Protein AF-A0A2N0QPM9-F1 (afdb_monomer_lite)

Structure (mmCIF, N/CA/C/O backbone):
data_AF-A0A2N0QPM9-F1
#
_entry.id   AF-A0A2N0QPM9-F1
#
loop_
_atom_site.group_PDB
_atom_site.id
_atom_site.type_symbol
_atom_site.label_atom_id
_atom_site.label_alt_id
_atom_site.label_comp_id
_atom_site.label_asym_id
_atom_site.label_entity_id
_atom_site.label_seq_id
_atom_site.pdbx_PDB_ins_code
_atom_site.Cartn_x
_atom_site.Cartn_y
_atom_site.Cartn_z
_atom_site.occupancy
_atom_site.B_iso_or_equiv
_atom_site.auth_seq_id
_atom_site.auth_comp_id
_atom_site.auth_asym_id
_atom_site.auth_atom_id
_atom_site.pdbx_PDB_model_num
ATOM 1 N N . MET A 1 1 ? -5.117 12.351 6.075 1.00 65.38 1 MET A N 1
ATOM 2 C CA . MET A 1 1 ? -4.210 11.754 5.066 1.00 65.38 1 MET A CA 1
ATOM 3 C C . MET A 1 1 ? -3.244 10.734 5.674 1.00 65.38 1 MET A C 1
ATOM 5 O O . MET A 1 1 ? -2.606 10.027 4.910 1.00 65.38 1 MET A O 1
ATOM 9 N N . GLU A 1 2 ? -3.199 10.572 7.003 1.00 84.62 2 GLU A N 1
ATOM 10 C CA . GLU A 1 2 ? -2.276 9.659 7.705 1.00 84.62 2 GLU A CA 1
ATOM 11 C C . GLU A 1 2 ? -2.295 8.207 7.210 1.00 84.62 2 GLU A C 1
ATOM 13 O O . GLU A 1 2 ? -1.240 7.593 7.123 1.00 84.62 2 GLU A O 1
ATOM 18 N N . ILE A 1 3 ? -3.455 7.667 6.806 1.00 86.75 3 ILE A N 1
ATOM 19 C CA . ILE A 1 3 ? -3.545 6.300 6.256 1.00 86.75 3 ILE A CA 1
ATOM 20 C C . ILE A 1 3 ? -2.590 6.108 5.067 1.00 86.75 3 ILE A C 1
ATOM 22 O O . ILE A 1 3 ? -1.916 5.087 4.979 1.00 86.75 3 ILE A O 1
ATOM 26 N N . VAL A 1 4 ? -2.503 7.091 4.166 1.00 89.00 4 VAL A N 1
ATOM 27 C CA . VAL A 1 4 ? -1.645 7.002 2.975 1.00 89.00 4 VAL A CA 1
ATOM 28 C C . VAL A 1 4 ? -0.171 7.085 3.365 1.00 89.00 4 VAL A C 1
ATOM 30 O O . VAL A 1 4 ? 0.623 6.301 2.861 1.00 89.00 4 VAL A O 1
ATOM 33 N N . GLU A 1 5 ? 0.188 7.969 4.299 1.00 89.00 5 GLU A N 1
ATOM 34 C CA . GLU A 1 5 ? 1.570 8.099 4.788 1.00 89.00 5 GLU A CA 1
ATOM 35 C C . GLU A 1 5 ? 2.060 6.830 5.497 1.00 89.00 5 GLU A C 1
ATOM 37 O O . GLU A 1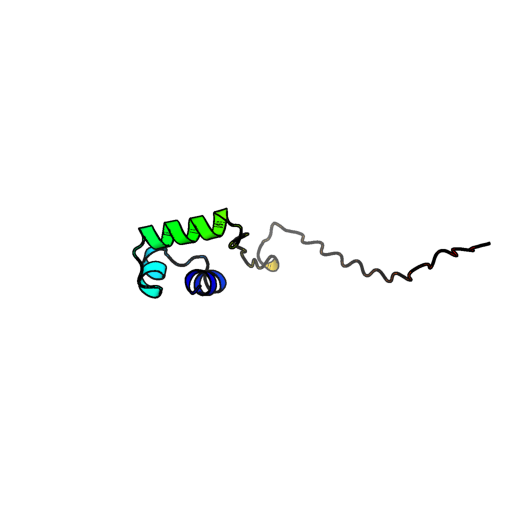 5 ? 3.231 6.459 5.392 1.00 89.00 5 GLU A O 1
ATOM 42 N N . ILE A 1 6 ? 1.169 6.147 6.222 1.00 89.94 6 ILE A N 1
ATOM 43 C CA . ILE A 1 6 ? 1.492 4.877 6.876 1.00 89.94 6 ILE A CA 1
ATOM 44 C C . ILE A 1 6 ? 1.645 3.776 5.823 1.00 89.94 6 ILE A C 1
ATOM 46 O O . ILE A 1 6 ? 2.655 3.076 5.834 1.00 89.94 6 ILE A O 1
ATOM 50 N N . LEU A 1 7 ? 0.705 3.661 4.879 1.00 88.00 7 LEU A N 1
ATOM 51 C CA . LEU A 1 7 ? 0.758 2.656 3.808 1.00 88.00 7 LEU A CA 1
ATOM 52 C C . LEU A 1 7 ? 1.931 2.859 2.838 1.00 88.00 7 LEU A C 1
ATOM 54 O O . LEU A 1 7 ? 2.405 1.889 2.248 1.00 88.00 7 LEU A O 1
ATOM 58 N N . GLU A 1 8 ? 2.412 4.091 2.668 1.00 87.62 8 GLU A N 1
ATOM 59 C CA . GLU A 1 8 ? 3.617 4.390 1.888 1.00 87.62 8 GLU A CA 1
ATOM 60 C C . GLU A 1 8 ? 4.869 3.783 2.538 1.00 87.62 8 GLU A C 1
ATOM 62 O O . GLU A 1 8 ? 5.731 3.240 1.846 1.00 87.62 8 GLU A O 1
ATOM 67 N N . LYS A 1 9 ? 4.958 3.843 3.871 1.00 87.44 9 LYS A N 1
ATOM 68 C CA . LYS A 1 9 ? 6.087 3.298 4.639 1.00 87.44 9 LYS A CA 1
ATOM 69 C C . LYS A 1 9 ? 5.980 1.791 4.827 1.00 87.44 9 LYS A C 1
ATOM 71 O O . LYS A 1 9 ? 6.972 1.081 4.677 1.00 87.44 9 LYS A O 1
ATOM 76 N N . ASP A 1 10 ? 4.786 1.316 5.159 1.00 87.44 10 ASP A N 1
ATOM 77 C CA . ASP A 1 10 ? 4.485 -0.095 5.344 1.00 87.44 10 ASP A CA 1
ATOM 78 C C . ASP A 1 10 ? 3.071 -0.414 4.852 1.00 87.44 10 ASP A C 1
ATOM 80 O O . ASP A 1 10 ? 2.072 -0.284 5.557 1.00 87.44 10 ASP A O 1
ATOM 84 N N . SER A 1 11 ? 3.002 -0.887 3.612 1.00 87.31 11 SER A N 1
ATOM 85 C CA . SER A 1 11 ? 1.752 -1.330 2.993 1.00 87.31 11 SER A CA 1
ATOM 86 C C . SER A 1 11 ? 1.247 -2.680 3.505 1.00 87.31 11 SER A C 1
ATOM 88 O O . SER A 1 11 ? 0.135 -3.073 3.163 1.00 87.31 11 SER A O 1
ATOM 90 N N . ARG A 1 12 ? 2.044 -3.411 4.295 1.00 87.75 12 ARG A N 1
ATOM 91 C CA . ARG A 1 12 ? 1.697 -4.739 4.826 1.00 87.75 12 ARG A CA 1
ATOM 92 C C . ARG A 1 12 ? 1.245 -4.701 6.284 1.00 87.75 12 ARG A C 1
ATOM 94 O O . ARG A 1 12 ? 1.005 -5.760 6.864 1.00 87.75 12 ARG A O 1
ATOM 101 N N . ILE A 1 13 ? 1.102 -3.509 6.861 1.00 90.56 13 ILE A N 1
ATOM 102 C CA . ILE A 1 13 ? 0.565 -3.332 8.206 1.00 90.56 13 ILE A CA 1
ATOM 103 C C . ILE A 1 13 ? -0.832 -3.961 8.326 1.00 90.56 13 ILE A C 1
ATOM 105 O O . ILE A 1 13 ? -1.671 -3.854 7.429 1.00 90.56 13 ILE A O 1
ATOM 109 N N . ALA A 1 14 ? -1.097 -4.629 9.449 1.00 92.88 14 ALA A N 1
ATOM 110 C CA . ALA A 1 14 ? -2.415 -5.185 9.714 1.00 92.88 14 ALA A CA 1
ATOM 111 C C . ALA A 1 14 ? -3.446 -4.056 9.866 1.00 92.88 14 ALA A C 1
ATOM 113 O O . ALA A 1 14 ? -3.206 -3.088 10.590 1.00 92.88 14 ALA A O 1
ATOM 114 N N . ILE A 1 15 ? -4.624 -4.211 9.254 1.00 91.25 15 ILE A N 1
ATOM 115 C CA . ILE A 1 15 ? -5.700 -3.202 9.291 1.00 91.25 15 ILE A CA 1
ATOM 116 C C . ILE A 1 15 ? -6.063 -2.824 10.733 1.00 91.25 15 ILE A C 1
ATOM 118 O O . ILE A 1 15 ? -6.257 -1.651 11.024 1.00 91.25 15 ILE A O 1
ATOM 122 N N . ASN A 1 16 ? -6.078 -3.791 11.656 1.00 91.94 16 ASN A N 1
ATOM 123 C CA . ASN A 1 16 ? -6.354 -3.533 13.072 1.00 91.94 16 ASN A CA 1
ATOM 124 C C . ASN A 1 16 ? -5.315 -2.626 13.742 1.00 91.94 16 ASN A C 1
ATOM 126 O O . ASN A 1 16 ? -5.667 -1.856 14.633 1.00 91.94 16 ASN A O 1
ATOM 130 N N . ASP A 1 17 ? -4.045 -2.725 13.358 1.00 92.19 17 ASP A N 1
ATOM 131 C CA . ASP A 1 17 ? -2.987 -1.900 13.940 1.00 92.19 17 ASP A CA 1
ATOM 132 C C . ASP A 1 17 ? -2.926 -0.535 13.264 1.00 92.19 17 ASP A C 1
ATOM 134 O O . ASP A 1 17 ? -2.799 0.476 13.952 1.00 92.19 17 ASP A O 1
ATOM 138 N N . LEU A 1 18 ? -3.149 -0.487 11.949 1.00 91.75 18 LEU A N 1
ATOM 139 C CA . LEU A 1 18 ? -3.362 0.760 11.221 1.00 91.75 18 LEU A CA 1
ATOM 140 C C . LEU A 1 18 ? -4.525 1.556 11.824 1.00 91.75 18 LEU A C 1
ATOM 142 O O . LEU A 1 18 ? -4.361 2.734 12.118 1.00 91.75 18 LEU A O 1
ATOM 146 N N . ALA A 1 19 ? -5.657 0.898 12.087 1.00 92.19 19 ALA A N 1
ATOM 147 C CA . ALA A 1 19 ? -6.843 1.484 12.703 1.00 92.19 19 ALA A CA 1
ATOM 148 C C . ALA A 1 19 ? -6.535 2.102 14.077 1.00 92.19 19 ALA A C 1
ATOM 150 O O . ALA A 1 19 ? -6.900 3.247 14.336 1.00 92.19 19 ALA A O 1
ATOM 151 N N . LYS A 1 20 ? -5.771 1.398 14.928 1.00 92.31 20 LYS A N 1
ATOM 152 C CA . LYS A 1 20 ? -5.304 1.939 16.218 1.00 92.31 20 LYS A CA 1
ATOM 153 C C . LYS A 1 20 ? -4.392 3.153 16.051 1.00 92.31 20 LYS A C 1
ATOM 155 O O . LYS A 1 20 ? -4.478 4.070 16.860 1.00 92.31 20 LYS A O 1
ATOM 160 N N . MET A 1 21 ? -3.527 3.160 15.035 1.00 89.06 21 MET A N 1
ATOM 161 C CA . MET A 1 21 ? -2.620 4.282 14.768 1.00 89.06 21 MET A CA 1
ATOM 162 C C . MET A 1 21 ? -3.371 5.540 14.331 1.00 89.06 21 MET A C 1
ATOM 164 O O . MET A 1 21 ? -3.018 6.628 14.771 1.00 89.06 21 MET A O 1
ATOM 168 N N . VAL A 1 22 ? -4.409 5.393 13.503 1.00 89.31 22 VAL A N 1
ATOM 169 C CA . VAL A 1 22 ? -5.217 6.525 13.010 1.00 89.31 22 VAL A CA 1
ATOM 170 C C . VAL A 1 22 ? -6.441 6.833 13.881 1.00 89.31 22 VAL A C 1
ATOM 172 O O . VAL A 1 22 ? -7.191 7.757 13.580 1.00 89.31 22 VAL A O 1
ATOM 175 N N . GLY A 1 23 ? -6.659 6.073 14.959 1.00 90.31 23 GLY A N 1
ATOM 176 C CA . GLY A 1 23 ? -7.781 6.260 15.883 1.00 90.31 23 GLY A CA 1
ATOM 177 C C . GLY A 1 23 ? -9.156 5.920 15.296 1.00 90.31 23 GLY A C 1
ATOM 178 O O . GLY A 1 23 ? -10.159 6.448 15.769 1.00 90.31 23 GLY A O 1
ATOM 179 N N . LEU A 1 24 ? -9.210 5.064 14.273 1.00 89.88 24 LEU A N 1
ATOM 180 C CA . LEU A 1 24 ? -10.446 4.616 13.622 1.00 89.88 24 LEU A CA 1
ATOM 181 C C . LEU A 1 24 ? -10.773 3.170 13.996 1.00 89.88 24 LEU A C 1
ATOM 183 O O . LEU A 1 24 ? -9.943 2.436 14.536 1.00 89.88 24 LEU A O 1
ATOM 187 N N . THR A 1 25 ? -11.988 2.729 13.682 1.00 93.06 25 THR A N 1
ATOM 188 C CA . THR A 1 25 ? -12.316 1.300 13.726 1.00 93.06 25 THR A CA 1
ATOM 189 C C . THR A 1 25 ? -11.698 0.557 12.538 1.00 93.06 25 THR A C 1
ATOM 191 O O . THR A 1 25 ? -11.354 1.149 11.509 1.00 93.06 25 THR A O 1
ATOM 194 N N . ALA A 1 26 ? -11.553 -0.766 12.662 1.00 91.69 26 ALA A N 1
ATOM 195 C CA . ALA A 1 26 ? -11.039 -1.600 11.575 1.00 91.69 26 ALA A CA 1
ATOM 196 C C . ALA A 1 26 ? -11.898 -1.479 10.303 1.00 91.69 26 ALA A C 1
ATOM 198 O O . ALA A 1 26 ? -11.365 -1.367 9.202 1.00 91.69 26 ALA A O 1
ATOM 199 N N . GLU A 1 27 ? -13.219 -1.418 10.472 1.00 93.38 27 GLU A N 1
ATOM 200 C CA . GLU A 1 27 ? -14.189 -1.336 9.379 1.00 93.38 27 GLU A CA 1
ATOM 201 C C . GLU A 1 27 ? -14.130 0.020 8.655 1.00 93.38 27 GLU A C 1
ATOM 203 O O . GLU A 1 27 ? -14.087 0.079 7.426 1.00 93.38 27 GLU A O 1
ATOM 208 N N . GLU A 1 28 ? -14.029 1.127 9.397 1.00 92.56 28 GLU A N 1
ATOM 209 C CA . GLU A 1 28 ? -13.833 2.463 8.813 1.00 92.56 28 GLU A CA 1
ATOM 210 C C . GLU A 1 28 ? -12.491 2.587 8.088 1.00 92.56 28 GLU A C 1
ATOM 212 O O . GLU A 1 28 ? -12.396 3.239 7.042 1.00 92.56 28 GLU A O 1
ATOM 217 N N . THR A 1 29 ? -11.451 1.952 8.632 1.00 92.62 29 THR A N 1
ATOM 218 C CA . THR A 1 29 ? -10.117 1.927 8.026 1.00 92.62 29 THR A CA 1
ATOM 219 C C . THR A 1 29 ? -10.151 1.169 6.703 1.00 92.62 29 THR A C 1
ATOM 221 O O . THR A 1 29 ? -9.676 1.687 5.695 1.00 92.62 29 THR A O 1
ATOM 224 N N . GLU A 1 30 ? -10.784 -0.003 6.666 1.00 92.88 30 GLU A N 1
ATOM 225 C CA . GLU A 1 30 ? -10.951 -0.797 5.446 1.00 92.88 30 GLU A CA 1
ATOM 226 C C . GLU A 1 30 ? -11.763 -0.046 4.380 1.00 92.88 30 GLU A C 1
ATOM 228 O O . GLU A 1 30 ? -11.338 0.056 3.228 1.00 92.88 30 GLU A O 1
ATOM 233 N N . GLN A 1 31 ? -12.886 0.573 4.761 1.00 94.56 31 GLN A N 1
ATOM 234 C CA . GLN A 1 31 ? -13.669 1.403 3.840 1.00 94.56 31 GLN A CA 1
ATOM 235 C C . GLN A 1 31 ? -12.873 2.596 3.306 1.00 94.56 31 GLN A C 1
ATOM 237 O O . GLN A 1 31 ? -13.027 2.976 2.144 1.00 94.56 31 GLN A O 1
ATOM 242 N N . SER A 1 32 ? -12.035 3.205 4.145 1.00 92.25 32 SER A N 1
ATOM 243 C CA . SER A 1 32 ? -11.184 4.324 3.744 1.00 92.25 32 SER A CA 1
ATOM 244 C C . SER A 1 32 ? -10.121 3.879 2.746 1.00 92.25 32 SER A C 1
ATOM 246 O O . SER A 1 32 ? -9.962 4.533 1.719 1.00 92.25 32 SER A O 1
ATOM 248 N N . ILE A 1 33 ? -9.450 2.750 2.993 1.00 91.75 33 ILE A N 1
ATOM 249 C CA . ILE A 1 33 ? -8.485 2.157 2.054 1.00 91.75 33 ILE A CA 1
ATOM 250 C C . ILE A 1 33 ? -9.166 1.862 0.722 1.00 91.75 33 ILE A C 1
ATOM 252 O O . ILE A 1 33 ? -8.702 2.331 -0.313 1.00 91.75 33 ILE A O 1
ATOM 256 N N . LYS A 1 34 ? -10.322 1.198 0.750 1.00 93.69 34 LYS A N 1
ATOM 257 C CA . LYS A 1 34 ? -11.071 0.872 -0.463 1.00 93.69 34 LYS A CA 1
ATOM 258 C C . LYS A 1 34 ? -11.459 2.117 -1.260 1.00 93.69 34 LYS A C 1
ATOM 260 O O . LYS A 1 34 ? -11.266 2.162 -2.467 1.00 93.69 34 LYS A O 1
ATOM 265 N N . LYS A 1 35 ? -11.920 3.182 -0.594 1.00 94.69 35 LYS A N 1
ATOM 266 C CA . LYS A 1 35 ? -12.177 4.476 -1.255 1.00 94.69 35 LYS A CA 1
ATOM 267 C C . LYS A 1 35 ? -10.911 5.068 -1.874 1.00 94.69 35 LYS A C 1
ATOM 269 O O . LYS A 1 35 ? -10.996 5.704 -2.921 1.00 94.69 35 LYS A O 1
ATOM 274 N N . LEU A 1 36 ? -9.751 4.922 -1.236 1.00 92.62 36 LEU A N 1
ATOM 275 C CA . LEU A 1 36 ? -8.480 5.400 -1.784 1.00 92.62 36 LEU A CA 1
ATOM 276 C C . LEU A 1 36 ? -8.066 4.593 -3.026 1.00 92.62 36 LEU A C 1
ATOM 278 O O . LEU A 1 36 ? -7.561 5.181 -3.981 1.00 92.62 36 LEU A O 1
ATOM 282 N N . GLU A 1 37 ? -8.311 3.285 -3.043 1.00 92.88 37 GLU A N 1
ATOM 283 C CA . GLU A 1 37 ? -8.078 2.411 -4.201 1.00 92.88 37 GLU A CA 1
ATOM 284 C C . GLU A 1 37 ? -9.054 2.708 -5.350 1.00 92.88 37 GLU A C 1
ATOM 286 O O . GLU A 1 37 ? -8.627 2.922 -6.486 1.00 92.88 37 GLU A O 1
ATOM 291 N N . ASP A 1 38 ? -10.352 2.816 -5.053 1.00 95.62 38 ASP A N 1
ATOM 292 C CA . ASP A 1 38 ? -11.412 3.106 -6.027 1.00 95.62 38 ASP A CA 1
ATOM 293 C C . ASP A 1 38 ? -11.177 4.456 -6.723 1.00 95.62 38 ASP A C 1
ATOM 295 O O . ASP A 1 38 ? -11.323 4.587 -7.941 1.00 95.62 38 ASP A O 1
ATOM 299 N N . ASN A 1 39 ? -10.738 5.460 -5.959 1.00 95.12 39 ASN A N 1
ATOM 300 C CA . ASN A 1 39 ? -10.385 6.780 -6.482 1.00 95.12 39 ASN A CA 1
ATOM 301 C C . ASN A 1 39 ? -8.997 6.825 -7.145 1.00 95.12 39 ASN A C 1
ATOM 303 O O . ASN A 1 39 ? -8.556 7.899 -7.556 1.00 95.12 39 ASN A O 1
ATOM 307 N N . LYS A 1 40 ? -8.293 5.688 -7.248 1.00 91.94 40 LYS A N 1
ATOM 308 C CA . LYS A 1 40 ? -6.920 5.576 -7.770 1.00 91.94 40 LYS A CA 1
ATOM 309 C C . LYS A 1 40 ? -5.910 6.496 -7.078 1.00 91.94 40 LYS A C 1
ATOM 311 O O . LYS A 1 40 ? -4.922 6.902 -7.685 1.00 91.94 40 LYS A O 1
ATOM 316 N N . ILE A 1 41 ? -6.140 6.811 -5.806 1.00 91.88 41 ILE A N 1
ATOM 317 C CA . ILE A 1 41 ? -5.147 7.471 -4.952 1.00 91.88 41 ILE A CA 1
ATOM 318 C C . ILE A 1 41 ? -4.080 6.441 -4.566 1.00 91.88 41 ILE A C 1
ATOM 320 O O . ILE A 1 41 ? -2.886 6.710 -4.679 1.00 91.88 41 ILE A O 1
ATOM 324 N N . ILE A 1 42 ? -4.507 5.226 -4.207 1.00 91.69 42 ILE A N 1
ATOM 325 C CA . ILE A 1 42 ? -3.634 4.052 -4.128 1.00 91.69 42 ILE A CA 1
ATOM 326 C C . ILE A 1 42 ? -3.720 3.332 -5.473 1.00 91.69 42 ILE A C 1
ATOM 328 O O . ILE A 1 42 ? -4.746 2.763 -5.826 1.00 91.69 42 ILE A O 1
ATOM 332 N N . VAL A 1 43 ? -2.640 3.395 -6.253 1.00 91.25 43 VAL A N 1
ATOM 333 C CA . VAL A 1 43 ? -2.616 2.830 -7.614 1.00 91.25 43 VAL A CA 1
ATOM 334 C C . VAL A 1 43 ? -2.121 1.383 -7.623 1.00 91.25 43 VAL A C 1
ATOM 336 O O . VAL A 1 43 ? -2.587 0.576 -8.423 1.00 91.25 43 VAL A O 1
ATOM 339 N N . LYS A 1 44 ? -1.134 1.062 -6.780 1.00 87.62 44 LYS A N 1
ATOM 340 C CA . LYS A 1 44 ? -0.553 -0.280 -6.644 1.00 87.62 44 LYS A CA 1
ATOM 341 C C . LYS A 1 44 ? 0.323 -0.385 -5.401 1.00 87.62 44 LYS A C 1
ATOM 343 O O . LYS A 1 44 ? 0.944 0.595 -4.995 1.00 87.62 44 LYS A O 1
ATOM 348 N N . TYR A 1 45 ? 0.472 -1.607 -4.908 1.00 87.75 45 TYR A N 1
ATOM 349 C CA . TYR A 1 45 ? 1.460 -1.975 -3.900 1.00 87.75 45 TYR A CA 1
ATOM 350 C C . TYR A 1 45 ? 2.693 -2.574 -4.583 1.00 87.75 45 TYR A C 1
ATOM 352 O O . TYR A 1 45 ? 2.574 -3.471 -5.419 1.00 87.75 45 TYR A O 1
ATOM 360 N N . ILE A 1 46 ? 3.882 -2.051 -4.277 1.00 85.75 46 ILE A N 1
ATOM 361 C CA . ILE A 1 46 ? 5.138 -2.464 -4.918 1.00 85.75 46 ILE A CA 1
ATOM 362 C C . ILE A 1 46 ? 5.975 -3.247 -3.912 1.00 85.75 46 ILE A C 1
ATOM 364 O O . ILE A 1 46 ? 6.171 -2.811 -2.782 1.00 85.75 46 ILE A O 1
ATOM 368 N N . SER A 1 47 ? 6.515 -4.386 -4.345 1.00 85.12 47 SER A N 1
ATOM 369 C CA . SER A 1 47 ? 7.540 -5.116 -3.599 1.00 85.12 47 SER A CA 1
ATOM 370 C C . SER A 1 47 ? 8.914 -4.871 -4.215 1.00 85.12 47 SER A C 1
ATOM 372 O O . SER A 1 47 ? 9.088 -5.005 -5.426 1.00 85.12 47 SER A O 1
ATOM 374 N N . ILE A 1 48 ? 9.895 -4.528 -3.380 1.00 86.44 48 ILE A N 1
ATOM 375 C CA . ILE A 1 48 ? 11.300 -4.446 -3.786 1.00 86.44 48 ILE A CA 1
ATOM 376 C C . ILE A 1 48 ? 11.895 -5.849 -3.665 1.00 86.44 48 ILE A C 1
ATOM 378 O O . ILE A 1 48 ? 11.993 -6.392 -2.567 1.00 86.44 48 ILE A O 1
ATOM 382 N N . VAL A 1 49 ? 12.261 -6.437 -4.803 1.00 85.94 49 VAL A N 1
ATOM 383 C CA . VAL A 1 49 ? 12.812 -7.794 -4.886 1.00 85.94 49 VAL A CA 1
ATOM 384 C C . VAL A 1 49 ? 14.286 -7.726 -5.268 1.00 85.94 49 VAL A C 1
ATOM 386 O O . VAL A 1 49 ? 14.658 -7.070 -6.245 1.00 85.94 49 VAL A O 1
ATOM 389 N N . ASP A 1 50 ? 15.119 -8.428 -4.503 1.00 85.19 50 ASP A N 1
ATOM 390 C CA . ASP A 1 50 ? 16.519 -8.660 -4.843 1.00 85.19 50 ASP A CA 1
ATOM 391 C C . ASP A 1 50 ? 16.626 -9.835 -5.821 1.00 85.19 50 ASP A C 1
ATOM 393 O O . ASP A 1 50 ? 16.724 -10.999 -5.434 1.00 85.19 50 ASP A O 1
ATOM 397 N N . TRP A 1 51 ? 16.599 -9.507 -7.111 1.00 83.38 51 TRP A N 1
ATOM 398 C CA . TRP A 1 51 ? 16.680 -10.484 -8.196 1.00 83.38 51 TRP A CA 1
ATOM 399 C C . TRP A 1 51 ? 18.016 -11.236 -8.255 1.00 83.38 51 TRP A C 1
ATOM 401 O O . TRP A 1 51 ? 18.085 -12.252 -8.934 1.00 83.38 51 TRP A O 1
ATOM 411 N N . THR A 1 52 ? 19.066 -10.797 -7.543 1.00 79.88 52 THR A N 1
ATOM 412 C CA . THR A 1 52 ? 20.337 -11.548 -7.486 1.00 79.88 52 THR A CA 1
ATOM 413 C C . THR A 1 52 ? 20.207 -12.866 -6.727 1.00 79.88 52 THR A C 1
ATOM 415 O O . THR A 1 52 ? 21.005 -13.776 -6.929 1.00 79.88 52 THR A O 1
ATOM 418 N N . LYS A 1 53 ? 19.187 -12.978 -5.871 1.00 82.56 53 LYS A N 1
ATOM 419 C CA . LYS A 1 53 ? 18.902 -14.157 -5.044 1.00 82.56 53 LYS A CA 1
ATOM 420 C C . LYS A 1 53 ? 17.823 -15.060 -5.636 1.00 82.56 53 LYS A C 1
ATOM 422 O O . LYS A 1 53 ? 17.428 -16.029 -4.998 1.00 82.56 53 LYS A O 1
ATOM 427 N N . VAL A 1 54 ? 17.316 -14.724 -6.820 1.00 82.94 54 VAL A N 1
ATOM 428 C CA . VAL A 1 54 ? 16.275 -15.488 -7.508 1.00 82.94 54 VAL A CA 1
ATOM 429 C C . VAL A 1 54 ? 16.941 -16.234 -8.662 1.00 82.94 54 VAL A C 1
ATOM 431 O O . VAL A 1 54 ? 17.208 -15.649 -9.708 1.00 82.94 54 VAL A O 1
ATOM 434 N N . GLU A 1 55 ? 17.242 -17.520 -8.452 1.00 67.06 55 GLU A N 1
ATOM 435 C CA . GLU A 1 55 ? 18.013 -18.368 -9.386 1.00 67.06 55 GLU A CA 1
ATOM 436 C C . GLU A 1 55 ? 17.359 -18.519 -10.774 1.00 67.06 55 GLU A C 1
ATOM 438 O O . GLU A 1 55 ? 18.041 -18.801 -11.757 1.00 67.06 55 GLU A O 1
ATOM 443 N N . GLU A 1 56 ? 16.052 -18.275 -10.884 1.00 65.88 56 GLU A N 1
ATOM 444 C CA . GLU A 1 56 ? 15.267 -18.481 -12.109 1.00 65.88 56 GLU A CA 1
ATOM 445 C C . GLU A 1 56 ? 15.282 -17.294 -13.090 1.00 65.88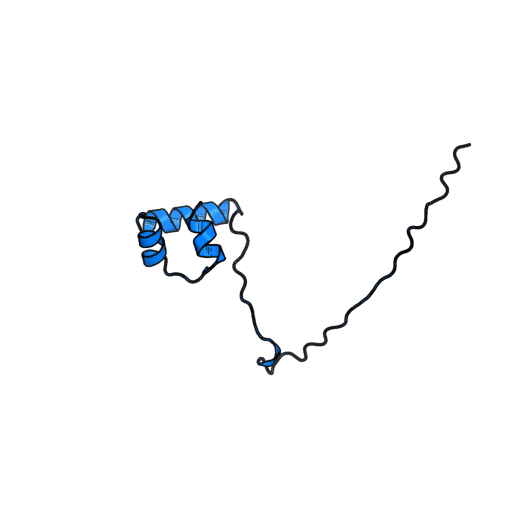 56 GLU A C 1
ATOM 447 O O . GLU A 1 56 ? 14.685 -17.371 -14.164 1.00 65.88 56 GLU A O 1
ATOM 452 N N . HIS A 1 57 ? 15.976 -16.196 -12.772 1.00 56.00 57 HIS A N 1
ATOM 453 C CA . HIS A 1 57 ? 16.063 -15.037 -13.661 1.00 56.00 57 HIS A CA 1
ATOM 454 C C . HIS A 1 57 ? 17.489 -14.816 -14.181 1.00 56.00 57 HIS A C 1
ATOM 456 O O . HIS A 1 57 ? 18.267 -14.096 -13.550 1.00 56.00 57 HIS A O 1
ATOM 462 N N . PRO A 1 58 ? 17.836 -15.313 -15.388 1.00 55.12 58 PRO A N 1
ATOM 463 C CA . PRO A 1 58 ? 18.969 -14.790 -16.141 1.00 55.12 58 PRO A CA 1
ATOM 464 C C . PRO A 1 58 ? 18.615 -13.364 -16.590 1.00 55.12 58 PRO A C 1
ATOM 466 O O . PRO A 1 58 ? 18.129 -13.117 -17.692 1.00 55.12 58 PRO A O 1
ATOM 469 N N . GLY A 1 59 ? 18.768 -12.408 -15.673 1.00 58.34 59 GLY A N 1
ATOM 470 C CA . GLY A 1 59 ? 18.424 -11.008 -15.867 1.00 58.34 59 GLY A CA 1
ATOM 471 C C . GLY A 1 59 ? 19.390 -10.340 -16.833 1.00 58.34 59 GLY A C 1
ATOM 472 O O . GLY A 1 59 ? 20.329 -9.669 -16.411 1.00 58.34 59 GLY A O 1
ATOM 473 N N . VAL A 1 60 ? 19.158 -10.486 -18.137 1.00 64.81 60 VAL A N 1
ATOM 474 C CA . VAL A 1 60 ? 19.858 -9.688 -19.147 1.00 64.81 60 VAL A CA 1
ATOM 475 C C . VAL A 1 60 ? 19.301 -8.266 -19.083 1.00 64.81 60 VAL A C 1
ATOM 477 O O . VAL A 1 60 ? 18.271 -7.945 -19.670 1.00 64.81 60 VAL A O 1
ATOM 480 N N . ARG A 1 61 ? 19.968 -7.399 -18.319 1.00 66.31 61 ARG A N 1
ATOM 481 C CA . ARG A 1 61 ? 19.710 -5.956 -18.317 1.00 66.31 61 ARG A CA 1
ATOM 482 C C . ARG A 1 61 ? 20.562 -5.311 -19.405 1.00 66.31 61 ARG A C 1
ATOM 484 O O . ARG A 1 61 ? 21.763 -5.143 -19.225 1.00 66.31 61 ARG A O 1
ATOM 491 N N . ALA A 1 62 ? 19.947 -4.956 -20.530 1.00 69.44 62 ALA A N 1
ATOM 492 C CA . ALA A 1 62 ? 20.589 -4.142 -21.557 1.00 69.44 62 ALA A CA 1
ATOM 493 C C . ALA A 1 62 ? 20.220 -2.669 -21.343 1.00 69.44 62 ALA A C 1
ATOM 495 O O . ALA A 1 62 ? 19.043 -2.324 -21.250 1.00 69.44 62 ALA A O 1
ATOM 496 N N . MET A 1 63 ? 21.228 -1.803 -21.253 1.00 72.56 63 MET A N 1
ATOM 497 C CA . MET A 1 63 ? 21.037 -0.357 -21.200 1.00 72.56 63 MET A CA 1
ATOM 498 C C . MET A 1 63 ? 21.187 0.200 -22.613 1.00 72.56 63 MET A C 1
ATOM 500 O O . MET A 1 63 ? 22.227 0.013 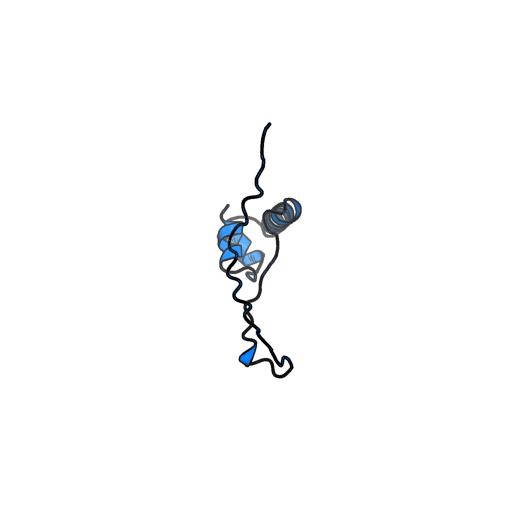-23.240 1.00 72.56 63 MET A O 1
ATOM 504 N N . ILE A 1 64 ? 20.142 0.853 -23.123 1.00 76.00 64 ILE A N 1
ATOM 505 C CA . ILE A 1 64 ? 20.181 1.524 -24.424 1.00 76.00 64 ILE A CA 1
ATOM 506 C C . ILE A 1 64 ? 20.344 3.016 -24.157 1.00 76.00 64 ILE A C 1
ATOM 508 O O . ILE A 1 64 ? 19.409 3.669 -23.697 1.00 76.00 64 ILE A O 1
ATOM 512 N N . ASP A 1 65 ? 21.532 3.541 -24.438 1.00 77.81 65 ASP A N 1
ATOM 513 C CA . ASP A 1 65 ? 21.807 4.973 -24.373 1.00 77.81 65 ASP A CA 1
ATOM 514 C C . ASP A 1 65 ? 21.568 5.590 -25.758 1.00 77.81 65 ASP A C 1
ATOM 516 O O . ASP A 1 65 ? 22.215 5.215 -26.740 1.00 77.81 65 ASP A O 1
ATOM 520 N N . VAL A 1 66 ? 20.583 6.487 -25.870 1.00 79.00 66 VAL A N 1
ATOM 521 C CA . VAL A 1 66 ? 20.193 7.095 -27.150 1.00 79.00 66 VAL A CA 1
ATOM 522 C C . VAL A 1 66 ? 20.447 8.595 -27.109 1.00 79.00 66 VAL A C 1
ATOM 524 O O . VAL A 1 66 ? 19.715 9.359 -26.482 1.00 79.00 66 VAL A O 1
ATOM 527 N N . LYS A 1 67 ? 21.448 9.042 -27.871 1.00 76.81 67 LYS A N 1
ATOM 528 C CA . LYS A 1 67 ? 21.710 10.463 -28.118 1.00 76.81 67 LYS A CA 1
ATOM 529 C C . LYS A 1 67 ? 20.895 10.946 -29.319 1.00 76.81 67 LYS A C 1
ATOM 531 O O . LYS A 1 67 ? 21.302 10.768 -30.466 1.00 76.81 67 LYS A O 1
ATOM 536 N N . VAL A 1 68 ? 19.746 11.573 -29.071 1.00 77.62 68 VAL A N 1
ATOM 537 C CA . VAL A 1 68 ? 18.945 12.207 -30.131 1.00 77.62 68 VAL A CA 1
ATOM 538 C C . VAL A 1 68 ? 19.412 13.638 -30.393 1.00 77.62 68 VAL A C 1
ATOM 540 O O . VAL A 1 68 ? 19.511 14.454 -29.482 1.00 77.62 68 VAL A O 1
ATOM 543 N N . THR A 1 69 ? 19.673 13.958 -31.662 1.00 76.75 69 THR A N 1
ATOM 544 C CA . THR A 1 69 ? 19.785 15.351 -32.118 1.00 76.75 69 THR A CA 1
ATOM 545 C C . THR A 1 69 ? 18.443 15.738 -32.735 1.00 76.75 69 THR A C 1
ATOM 547 O O . THR A 1 69 ? 18.039 15.097 -33.710 1.00 76.75 69 THR A O 1
ATOM 550 N N . PRO A 1 70 ? 17.722 16.737 -32.203 1.00 66.88 70 PRO A N 1
ATOM 551 C CA . PRO A 1 70 ? 16.449 17.147 -32.776 1.00 66.88 70 PRO A CA 1
ATOM 552 C C . PRO A 1 70 ? 16.680 17.703 -34.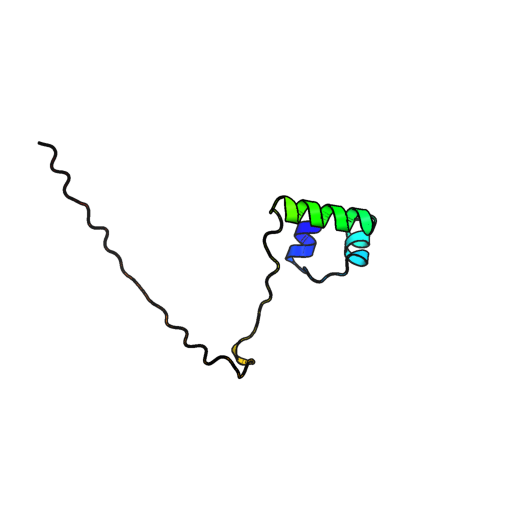185 1.00 66.88 70 PRO A C 1
ATOM 554 O O . PRO A 1 70 ? 17.307 18.747 -34.363 1.00 66.88 70 PRO A O 1
ATOM 557 N N . LYS A 1 71 ? 16.177 17.008 -35.211 1.00 65.00 71 LYS A N 1
ATOM 558 C CA . LYS A 1 71 ? 16.117 17.563 -36.566 1.00 65.00 71 LYS A CA 1
ATOM 559 C C . LYS A 1 71 ? 14.995 18.601 -36.609 1.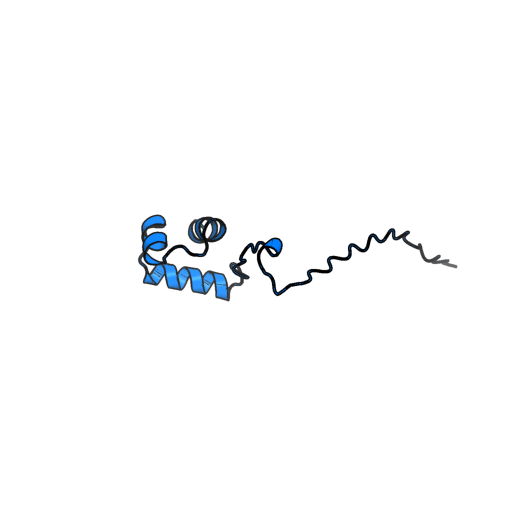00 65.00 71 LYS A C 1
ATOM 561 O O . LYS A 1 71 ? 13.821 18.245 -36.596 1.00 65.00 71 LYS A O 1
ATOM 566 N N . ARG A 1 72 ? 15.356 19.888 -36.674 1.00 67.19 72 ARG A N 1
ATOM 567 C CA . ARG A 1 72 ? 14.434 20.952 -37.094 1.00 67.19 72 ARG A CA 1
ATOM 568 C C . ARG A 1 72 ? 14.083 20.709 -38.562 1.00 67.19 72 ARG A C 1
ATOM 570 O O . ARG A 1 72 ? 14.953 20.795 -39.423 1.00 67.19 72 ARG A O 1
ATOM 577 N N . GLY A 1 73 ? 12.827 20.364 -38.834 1.00 58.34 73 GLY A N 1
ATOM 578 C CA . GLY A 1 73 ? 12.288 20.414 -40.187 1.00 58.34 73 GLY A CA 1
ATOM 579 C C . GLY A 1 73 ? 12.339 21.857 -40.681 1.00 58.34 73 GLY A C 1
ATOM 580 O O . GLY A 1 73 ? 11.880 22.762 -39.985 1.00 58.34 73 GLY A O 1
ATOM 581 N N . ASN A 1 74 ? 12.928 22.075 -41.854 1.00 55.28 74 ASN A N 1
ATOM 582 C CA . ASN A 1 74 ? 12.843 23.351 -42.549 1.00 55.28 74 ASN A CA 1
ATOM 583 C C . ASN A 1 74 ? 11.383 23.573 -42.955 1.00 55.28 74 ASN A C 1
ATOM 585 O O . ASN A 1 74 ? 10.932 23.048 -43.969 1.00 55.28 74 ASN A O 1
ATOM 589 N N . LEU A 1 75 ? 10.646 24.345 -42.160 1.00 50.94 75 LEU A N 1
ATOM 590 C CA . LEU A 1 75 ? 9.444 25.017 -42.632 1.00 50.94 75 LEU A CA 1
ATOM 591 C C . LEU A 1 75 ? 9.901 26.279 -43.360 1.00 50.94 75 LEU A C 1
ATOM 593 O O . LEU A 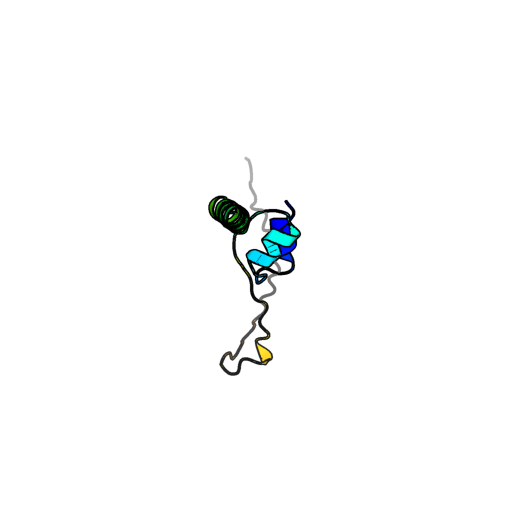1 75 ? 10.034 27.351 -42.776 1.00 50.94 75 LEU A O 1
ATOM 597 N N . SER A 1 76 ? 10.210 26.113 -44.642 1.00 46.72 76 SER A N 1
ATOM 598 C CA . SER A 1 76 ? 10.203 27.206 -45.604 1.00 46.72 76 SER A CA 1
ATOM 599 C C . SER A 1 76 ? 8.766 27.707 -45.731 1.00 46.72 76 SER A C 1
ATOM 601 O O . SER A 1 76 ? 7.936 27.050 -46.360 1.00 46.72 76 SER A O 1
ATOM 603 N N . PHE A 1 77 ? 8.473 28.842 -45.101 1.00 45.81 77 PHE A N 1
ATOM 604 C CA . PHE A 1 77 ? 7.354 29.680 -45.505 1.00 45.81 77 PHE A CA 1
ATOM 605 C C . PHE A 1 77 ? 7.824 30.522 -46.690 1.00 45.81 77 PHE A C 1
ATOM 607 O O . PHE A 1 77 ? 8.918 31.090 -46.658 1.00 45.81 77 PHE A O 1
ATOM 614 N N . GLN A 1 78 ? 7.024 30.458 -47.747 1.00 44.69 78 GLN A N 1
ATOM 615 C CA . GLN A 1 78 ? 7.169 31.182 -49.001 1.00 44.69 78 GLN A CA 1
ATOM 616 C C . GLN A 1 78 ? 6.965 32.686 -48.795 1.00 44.69 78 GLN A C 1
ATOM 618 O O . GLN A 1 78 ? 6.164 33.042 -47.899 1.00 44.69 78 GLN A O 1
#

InterPro domains:
  IPR000485 AsnC-type HTH domain [PF13404] (2-37)
  IPR000485 AsnC-type HTH domain [PS50956] (1-61)
  IPR036388 Winged helix-like DNA-binding domain superfamily [G3DSA:1.10.10.10] (1-46)
  IPR036390 Winged helix DNA-binding domain superfamily [SSF46785] (2-53)

Foldseek 3Di:
DVLVVVCVVPVPDDLCVSCVVVVHHSVVSVVVVVVCVVVCVPVDDDDDDDCVPVPPDPPPDDDDDDDDDDDDDPPDDD

Radius of gyration: 23.16 Å; chains: 1; bounding box: 36×50×65 Å

pLDDT: mean 81.58, std 13.59, range [44.69, 95.62]

Organism: NCBI:txid588596

Secondary structure (DSSP, 8-state):
-HHHHHHHH-TT--HHHHHHHHT--HHHHHHHHHHHHHTTSS--------GGG-TT----------------------

Sequence (78 aa):
MEIVEILEKDSRIAINDLAKMVGLTAEETEQSIKKLEDNKIIVKYISIVDWTKVEEHPGVRAMIDVKVTPKRGNLSFQ